Protein AF-A0A224YMW3-F1 (afdb_monomer_lite)

Sequence (134 aa):
MNDVTPFDANITRYYFSKGLIKSTTAEARYSIHFDFATTADPYNEMRMERSANNNHYETLLYKSDDSKCGVFFMNYHNDLSMRDGTWFELRLRNSSLEEGPHNNCSLIFDYVLTYGKVRYSYTPSCQCIFAQRT

pLDDT: mean 81.65, std 14.52, range [39.94, 96.56]

Structure (mmCIF, N/CA/C/O backbone):
data_AF-A0A224YMW3-F1
#
_entry.id   AF-A0A224YMW3-F1
#
loop_
_atom_site.group_PDB
_atom_site.id
_atom_site.type_symbol
_atom_site.label_atom_id
_atom_site.label_alt_id
_atom_site.label_comp_id
_atom_site.label_asym_id
_atom_site.label_entity_id
_atom_site.label_seq_id
_atom_site.pdbx_PDB_ins_code
_atom_site.Cartn_x
_atom_site.Cartn_y
_atom_site.Cartn_z
_atom_site.occupancy
_atom_site.B_iso_or_equiv
_atom_site.auth_seq_id
_atom_site.auth_comp_id
_atom_site.auth_asym_id
_atom_site.auth_atom_id
_atom_site.pdbx_PDB_model_num
ATOM 1 N N . MET A 1 1 ? 6.994 -17.450 -23.967 1.00 39.94 1 MET A N 1
ATOM 2 C CA . MET A 1 1 ? 6.161 -16.517 -23.185 1.00 39.94 1 MET A CA 1
ATOM 3 C C . MET A 1 1 ? 5.530 -17.388 -22.120 1.00 39.94 1 MET A C 1
ATOM 5 O O . MET A 1 1 ? 4.653 -18.168 -22.454 1.00 39.94 1 MET A O 1
ATOM 9 N N . ASN A 1 2 ? 6.145 -17.459 -20.939 1.00 39.94 2 ASN A N 1
ATOM 10 C CA . ASN A 1 2 ? 5.696 -18.394 -19.909 1.00 39.94 2 ASN A CA 1
ATOM 11 C C . ASN A 1 2 ? 4.408 -17.841 -19.307 1.00 39.94 2 ASN A C 1
ATOM 13 O O . ASN A 1 2 ? 4.400 -16.687 -18.884 1.00 39.94 2 ASN A O 1
ATOM 17 N N . ASP A 1 3 ? 3.354 -18.656 -19.326 1.00 40.25 3 ASP A N 1
ATOM 18 C CA . ASP A 1 3 ? 2.089 -18.412 -18.640 1.00 40.25 3 ASP A CA 1
ATOM 19 C C . ASP A 1 3 ? 2.369 -18.122 -17.167 1.00 40.25 3 ASP A C 1
ATOM 21 O O . ASP A 1 3 ? 2.634 -19.015 -16.362 1.00 40.25 3 ASP A O 1
ATOM 25 N N . VAL A 1 4 ? 2.348 -16.841 -16.823 1.00 52.88 4 VAL A N 1
ATOM 26 C CA . VAL A 1 4 ? 2.271 -16.397 -15.443 1.00 52.88 4 VAL A CA 1
ATOM 27 C C . VAL A 1 4 ? 0.796 -16.511 -15.088 1.00 52.88 4 VAL A C 1
ATOM 29 O O . VAL A 1 4 ? 0.008 -15.626 -15.417 1.00 52.88 4 VAL A O 1
ATOM 32 N N . THR A 1 5 ? 0.396 -17.650 -14.518 1.00 52.78 5 THR A N 1
ATOM 33 C CA . THR A 1 5 ? -0.976 -17.852 -14.042 1.00 52.78 5 THR A CA 1
ATOM 34 C C . THR A 1 5 ? -1.328 -16.680 -13.122 1.00 52.78 5 THR A C 1
ATOM 36 O O . THR A 1 5 ? -0.604 -16.475 -12.139 1.00 52.78 5 THR A O 1
ATOM 39 N N . PRO A 1 6 ? -2.384 -15.899 -13.420 1.00 59.84 6 PRO A N 1
ATOM 40 C CA . PRO A 1 6 ? -2.814 -14.819 -12.545 1.00 59.84 6 PRO A CA 1
ATOM 41 C C . PRO A 1 6 ? -3.018 -15.381 -11.140 1.00 59.84 6 PRO A C 1
ATOM 43 O O . PRO A 1 6 ? -3.693 -16.397 -10.959 1.00 59.84 6 PRO A O 1
ATOM 46 N N . PHE A 1 7 ? -2.359 -14.779 -10.152 1.00 73.75 7 PHE A N 1
ATOM 47 C CA . PHE A 1 7 ? -2.665 -15.081 -8.764 1.00 73.75 7 PHE A CA 1
ATOM 48 C C . PHE A 1 7 ? -3.844 -14.200 -8.381 1.00 73.75 7 PHE A C 1
ATOM 50 O O . PHE A 1 7 ? -3.724 -12.977 -8.430 1.00 73.75 7 PHE A O 1
ATOM 57 N N . ASP A 1 8 ? -4.960 -14.823 -8.017 1.00 84.12 8 ASP A N 1
ATOM 58 C CA . ASP A 1 8 ? -6.182 -14.135 -7.625 1.00 84.12 8 ASP A CA 1
ATOM 59 C C . ASP A 1 8 ? -6.511 -14.465 -6.166 1.00 84.12 8 ASP A C 1
ATOM 61 O O . ASP A 1 8 ? -6.415 -15.615 -5.727 1.00 84.12 8 ASP A O 1
ATOM 65 N N . ALA A 1 9 ? -6.899 -13.454 -5.389 1.00 86.25 9 ALA A N 1
ATOM 66 C CA . ALA A 1 9 ? -7.351 -13.647 -4.015 1.00 86.25 9 ALA A CA 1
ATOM 67 C C . ALA A 1 9 ? -8.569 -12.782 -3.701 1.00 86.25 9 ALA A C 1
ATOM 69 O O . ALA A 1 9 ? -8.666 -11.633 -4.119 1.00 86.25 9 ALA A O 1
ATOM 70 N N . ASN A 1 10 ? -9.490 -13.304 -2.891 1.00 89.25 10 ASN A N 1
ATOM 71 C CA . ASN A 1 10 ? -10.607 -12.507 -2.395 1.00 89.25 10 ASN A CA 1
ATOM 72 C C . ASN A 1 10 ? -10.146 -11.591 -1.260 1.00 89.25 10 ASN A C 1
ATOM 74 O O . ASN A 1 10 ? -9.701 -12.056 -0.210 1.00 89.25 10 ASN A O 1
ATOM 78 N N . ILE A 1 11 ? -10.318 -10.283 -1.442 1.00 88.31 11 ILE A N 1
ATOM 79 C CA . ILE A 1 11 ? -9.992 -9.274 -0.435 1.00 88.31 11 ILE A CA 1
ATOM 80 C C . ILE A 1 11 ? -11.271 -8.662 0.103 1.00 88.31 11 ILE A C 1
ATOM 82 O O . ILE A 1 11 ? -12.109 -8.169 -0.648 1.00 88.31 11 ILE A O 1
ATOM 86 N N . THR A 1 12 ? -11.381 -8.629 1.430 1.00 87.88 12 THR A N 1
ATOM 87 C CA . THR A 1 12 ? -12.449 -7.917 2.133 1.00 87.88 12 THR A CA 1
ATOM 88 C C . THR A 1 12 ? -11.902 -6.630 2.731 1.00 87.88 12 THR A C 1
ATOM 90 O O . THR A 1 12 ? -11.024 -6.661 3.590 1.00 87.88 12 THR A O 1
ATOM 93 N N . ARG A 1 13 ? -12.438 -5.484 2.300 1.00 85.50 13 ARG A N 1
ATOM 94 C CA . ARG A 1 13 ? -12.146 -4.178 2.905 1.00 85.50 13 ARG A CA 1
ATOM 95 C C . ARG A 1 13 ? -13.266 -3.760 3.827 1.00 85.50 13 ARG A C 1
ATOM 97 O O . ARG A 1 13 ? -14.412 -3.692 3.390 1.00 85.50 13 ARG A O 1
ATOM 104 N N . TYR A 1 14 ? -12.915 -3.408 5.055 1.00 84.06 14 TYR A N 1
ATOM 105 C CA . TYR A 1 14 ? -13.825 -2.795 6.012 1.00 84.06 14 TYR A CA 1
ATOM 106 C C . TYR A 1 14 ? -13.659 -1.277 5.995 1.00 84.06 14 TYR A C 1
ATOM 108 O O . TYR A 1 14 ? -12.546 -0.773 5.869 1.00 84.06 14 TYR A O 1
ATOM 116 N N . TYR A 1 15 ? -14.761 -0.546 6.117 1.00 79.94 15 TYR A N 1
ATOM 117 C CA . TYR A 1 15 ? -14.757 0.912 6.168 1.00 79.94 15 TYR A CA 1
ATOM 118 C C . TYR A 1 15 ? -15.927 1.431 7.003 1.00 79.94 15 TYR A C 1
ATOM 120 O O . TYR A 1 15 ? -16.965 0.778 7.129 1.00 79.94 15 TYR A O 1
ATOM 128 N N . PHE A 1 16 ? -15.767 2.625 7.568 1.00 78.38 16 PHE A N 1
ATOM 129 C CA . PHE A 1 16 ? -16.800 3.279 8.363 1.00 78.38 16 PHE A CA 1
ATOM 130 C C . PHE A 1 16 ? -17.566 4.294 7.511 1.00 78.38 16 PHE A C 1
ATOM 132 O O . PHE A 1 16 ? -16.973 5.156 6.866 1.00 78.38 16 PHE A O 1
ATOM 139 N N . SER A 1 17 ? -18.895 4.197 7.479 1.00 81.81 17 SER A N 1
ATOM 140 C CA . SER A 1 17 ? -19.747 5.105 6.708 1.00 81.81 17 SER A CA 1
ATOM 141 C C . SER A 1 17 ? -21.100 5.274 7.386 1.00 81.81 17 SER A C 1
ATOM 143 O O . SER A 1 17 ? -21.789 4.290 7.652 1.00 81.81 17 SER A O 1
ATOM 145 N N . LYS A 1 18 ? -21.501 6.531 7.629 1.00 85.06 18 LYS A N 1
ATOM 146 C CA . LYS A 1 18 ? -22.782 6.891 8.268 1.00 85.06 18 LYS A CA 1
ATOM 147 C C . LYS A 1 18 ? -23.013 6.167 9.607 1.00 85.06 18 LYS A C 1
ATOM 149 O O . LYS A 1 18 ? -24.087 5.626 9.838 1.00 85.06 18 LYS A O 1
ATOM 154 N N . GLY A 1 19 ? -21.992 6.118 10.464 1.00 80.81 19 GLY A N 1
ATOM 155 C CA . GLY A 1 19 ? -22.096 5.485 11.784 1.00 80.81 19 GLY A CA 1
ATOM 156 C C . GLY A 1 19 ? -22.024 3.953 11.777 1.00 80.81 19 GLY A C 1
ATOM 157 O O . GLY A 1 19 ? -22.112 3.345 12.837 1.00 80.81 19 GLY A O 1
ATOM 158 N N . LEU A 1 20 ? -21.872 3.320 10.609 1.00 82.44 20 LEU A N 1
ATOM 159 C CA . LEU A 1 20 ? -21.886 1.867 10.464 1.00 82.44 20 LEU A CA 1
ATOM 160 C C . LEU A 1 20 ? -20.590 1.357 9.841 1.00 82.44 20 LEU A C 1
ATOM 162 O O . LEU A 1 20 ? -20.049 1.949 8.903 1.00 82.44 20 LEU A O 1
ATOM 166 N N . ILE A 1 21 ? -20.143 0.200 10.325 1.00 83.00 21 ILE A N 1
ATOM 167 C CA . ILE A 1 21 ? -19.098 -0.587 9.675 1.00 83.00 21 ILE A CA 1
ATOM 168 C C . ILE A 1 21 ? -19.721 -1.286 8.478 1.00 83.00 21 ILE A C 1
ATOM 170 O O . ILE A 1 21 ? -20.675 -2.056 8.613 1.00 83.00 21 ILE A O 1
ATOM 174 N N . LYS A 1 22 ? -19.148 -1.040 7.312 1.00 85.62 22 LYS A N 1
ATOM 175 C CA . LYS A 1 22 ? -19.475 -1.729 6.073 1.00 85.62 22 LYS A CA 1
ATOM 176 C C . LYS A 1 22 ? -18.262 -2.510 5.607 1.00 85.62 22 LYS A C 1
ATOM 178 O O . LYS A 1 22 ? -17.128 -2.195 5.969 1.00 85.62 22 LYS A O 1
ATOM 183 N N . SER A 1 23 ? -18.505 -3.522 4.791 1.00 86.62 23 SER A N 1
ATOM 184 C CA . SER A 1 23 ? -17.447 -4.247 4.108 1.00 86.62 23 SER A CA 1
ATOM 185 C C . SER A 1 23 ? -17.746 -4.370 2.623 1.00 86.62 23 SER A C 1
ATOM 187 O O . SER A 1 23 ? -18.877 -4.206 2.161 1.00 86.62 23 SER A O 1
ATOM 189 N N . THR A 1 24 ? -16.700 -4.601 1.848 1.00 86.25 24 THR A N 1
ATOM 190 C CA . THR A 1 24 ? -16.806 -4.952 0.436 1.00 86.25 24 THR A CA 1
ATOM 191 C C . THR A 1 24 ? -15.777 -6.022 0.151 1.00 86.25 24 THR A C 1
ATOM 193 O O . THR A 1 24 ? -14.597 -5.823 0.446 1.00 86.25 24 THR A O 1
ATOM 196 N N . THR A 1 25 ? -16.237 -7.133 -0.411 1.00 88.62 25 THR A N 1
ATOM 197 C CA . THR A 1 25 ? -15.385 -8.224 -0.876 1.00 88.62 25 THR A CA 1
ATOM 198 C C . THR A 1 25 ? -15.303 -8.162 -2.392 1.00 88.62 25 THR A C 1
ATOM 200 O O . THR A 1 25 ? -16.321 -7.972 -3.055 1.00 88.62 25 THR A O 1
ATOM 203 N N . ALA A 1 26 ? -14.093 -8.267 -2.921 1.00 88.31 26 ALA A N 1
ATOM 204 C CA . ALA A 1 26 ? -13.822 -8.293 -4.350 1.00 88.31 26 ALA A CA 1
ATOM 205 C C . ALA A 1 26 ? -12.659 -9.246 -4.627 1.00 88.31 26 ALA A C 1
ATOM 207 O O . ALA A 1 26 ? -11.791 -9.428 -3.768 1.00 88.31 26 ALA A O 1
ATOM 208 N N . GLU A 1 27 ? -12.642 -9.818 -5.826 1.00 89.31 27 GLU A N 1
ATOM 209 C CA . GLU A 1 27 ? -11.468 -10.517 -6.339 1.00 89.31 27 GLU A CA 1
ATOM 210 C C . GLU A 1 27 ? -10.361 -9.490 -6.593 1.00 89.31 27 GLU A C 1
ATOM 212 O O . GLU A 1 27 ? -10.599 -8.409 -7.142 1.00 89.31 27 GLU A O 1
ATOM 217 N N . ALA A 1 28 ? -9.159 -9.804 -6.138 1.00 89.25 28 ALA A N 1
ATOM 218 C CA . ALA A 1 28 ? -7.968 -9.016 -6.360 1.00 89.25 28 ALA A CA 1
ATOM 219 C C . ALA A 1 28 ? -7.031 -9.792 -7.274 1.00 89.25 28 ALA A C 1
ATOM 221 O O . ALA A 1 28 ? -6.607 -10.892 -6.921 1.00 89.25 28 ALA A O 1
ATOM 222 N N . ARG A 1 29 ? -6.710 -9.189 -8.417 1.00 91.00 29 ARG A N 1
ATOM 223 C CA . ARG A 1 29 ? -5.760 -9.729 -9.384 1.00 91.00 29 ARG A CA 1
ATOM 224 C C . ARG A 1 29 ? -4.384 -9.167 -9.111 1.00 91.00 29 ARG A C 1
ATOM 226 O O . ARG A 1 29 ? -4.241 -7.946 -9.003 1.00 91.00 29 ARG A O 1
ATOM 233 N N . TYR A 1 30 ? -3.396 -10.042 -9.013 1.00 90.88 30 TYR A N 1
ATOM 234 C CA . TYR A 1 30 ? -2.014 -9.663 -8.754 1.00 90.88 30 TYR A CA 1
ATOM 235 C C . TYR A 1 30 ? -1.189 -9.692 -10.040 1.00 90.88 30 TYR A C 1
ATOM 237 O O . TYR A 1 30 ? -1.369 -10.552 -10.900 1.00 90.88 30 TYR A O 1
ATOM 245 N N . SER A 1 31 ? -0.293 -8.719 -10.179 1.00 91.25 31 SER A N 1
ATOM 246 C CA . SER A 1 31 ? 0.537 -8.521 -11.366 1.00 91.25 31 SER A CA 1
ATOM 247 C C . SER A 1 31 ? 1.834 -7.776 -11.023 1.00 91.25 31 SER A C 1
ATOM 249 O O . SER A 1 31 ? 2.189 -7.631 -9.848 1.00 91.25 31 SER A O 1
ATOM 251 N N . ILE A 1 32 ? 2.577 -7.373 -12.053 1.00 90.56 32 ILE A N 1
ATOM 252 C CA . ILE A 1 32 ? 3.871 -6.700 -11.942 1.00 90.56 32 ILE A CA 1
ATOM 253 C C . ILE A 1 32 ? 3.760 -5.337 -12.622 1.00 90.56 32 ILE A C 1
ATOM 255 O O . ILE A 1 32 ? 3.481 -5.270 -13.820 1.00 90.56 32 ILE A O 1
ATOM 259 N N . HIS A 1 33 ? 4.037 -4.267 -11.879 1.00 89.44 33 HIS A N 1
ATOM 260 C CA . HIS A 1 33 ? 4.206 -2.937 -12.453 1.00 89.44 33 HIS A CA 1
ATOM 261 C C . HIS A 1 33 ? 5.627 -2.808 -13.014 1.00 89.44 33 HIS A C 1
ATOM 263 O O . HIS A 1 33 ? 6.591 -2.669 -12.256 1.00 89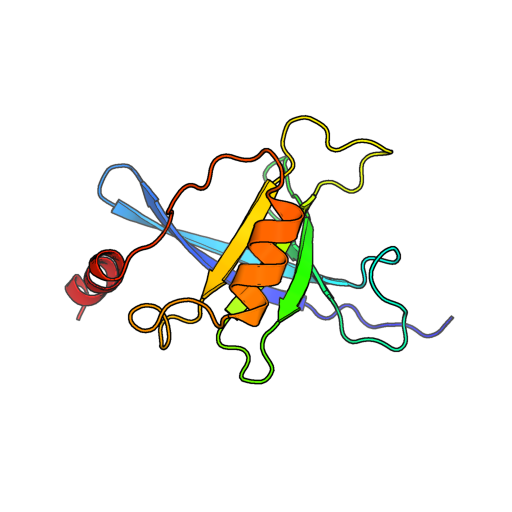.44 33 HIS A O 1
ATOM 269 N N . PHE A 1 34 ? 5.758 -2.812 -14.342 1.00 87.00 34 PHE A N 1
ATOM 270 C CA . PHE A 1 34 ? 7.055 -2.924 -15.024 1.00 87.00 34 PHE A CA 1
ATOM 271 C C . PHE A 1 34 ? 8.030 -1.754 -14.802 1.00 87.00 34 PHE A C 1
ATOM 273 O O . PHE A 1 34 ? 9.235 -1.960 -14.908 1.00 87.00 34 PHE A O 1
ATOM 280 N N . ASP A 1 35 ? 7.557 -0.561 -14.423 1.00 87.25 35 ASP A N 1
ATOM 281 C CA . ASP A 1 35 ? 8.463 0.543 -14.040 1.00 87.25 35 ASP A CA 1
ATOM 282 C C . ASP A 1 35 ? 9.178 0.317 -12.693 1.00 87.25 35 ASP A C 1
ATOM 284 O O . ASP A 1 35 ? 10.178 0.975 -12.409 1.00 87.25 35 ASP A O 1
ATOM 288 N N . PHE A 1 36 ? 8.674 -0.594 -11.850 1.00 86.44 36 PHE A N 1
ATOM 289 C CA . PHE A 1 36 ? 9.173 -0.806 -10.484 1.00 86.44 36 PHE A CA 1
ATOM 290 C C . PHE A 1 36 ? 9.645 -2.239 -10.210 1.00 86.44 36 PHE A C 1
ATOM 292 O O . PHE A 1 36 ? 10.224 -2.489 -9.155 1.00 86.44 36 PHE A O 1
ATOM 299 N N . ALA A 1 37 ? 9.375 -3.183 -11.112 1.00 88.44 37 ALA A N 1
ATOM 300 C CA . ALA A 1 37 ? 9.704 -4.593 -10.947 1.00 88.44 37 ALA A CA 1
ATOM 301 C C . ALA A 1 37 ? 9.791 -5.312 -12.302 1.00 88.44 37 ALA A C 1
ATOM 303 O O . ALA A 1 37 ? 9.267 -4.855 -13.317 1.00 88.44 37 ALA A O 1
ATOM 304 N N . THR A 1 38 ? 10.441 -6.470 -12.315 1.00 89.44 38 THR A N 1
ATOM 305 C CA . THR A 1 38 ? 10.589 -7.350 -13.479 1.00 89.44 38 THR A CA 1
ATOM 306 C C . THR A 1 38 ? 9.879 -8.682 -13.247 1.00 89.44 38 THR A C 1
ATOM 308 O O . THR A 1 38 ? 9.479 -8.997 -12.133 1.00 89.44 38 THR A O 1
ATOM 311 N N . THR A 1 39 ? 9.779 -9.533 -14.273 1.00 87.75 39 THR A N 1
ATOM 312 C CA . THR A 1 39 ? 9.202 -10.886 -14.132 1.00 87.75 39 THR A CA 1
ATOM 313 C C . THR A 1 39 ? 9.995 -11.822 -13.212 1.00 87.75 39 THR A C 1
ATOM 315 O O . THR A 1 39 ? 9.531 -12.927 -12.944 1.00 87.75 39 THR A O 1
ATOM 318 N N . ALA A 1 40 ? 11.201 -11.433 -12.786 1.00 90.62 40 ALA A N 1
ATOM 319 C CA . ALA A 1 40 ? 11.978 -12.169 -11.790 1.00 90.62 40 ALA A CA 1
ATOM 320 C C . ALA A 1 40 ? 11.583 -11.806 -10.346 1.00 90.62 40 ALA A C 1
ATOM 322 O O . ALA A 1 40 ? 11.908 -12.550 -9.421 1.00 90.62 40 ALA A O 1
ATOM 323 N N . ASP A 1 41 ? 10.887 -10.684 -10.156 1.00 89.25 41 ASP A N 1
ATOM 324 C CA . ASP A 1 41 ? 10.457 -10.189 -8.855 1.00 89.25 41 ASP A CA 1
ATOM 325 C C . ASP A 1 41 ? 9.074 -10.750 -8.470 1.00 89.25 41 ASP A C 1
ATOM 327 O O . ASP A 1 41 ? 8.285 -11.141 -9.336 1.00 89.25 41 ASP A O 1
ATOM 331 N N . PRO A 1 42 ? 8.733 -10.788 -7.168 1.00 90.62 42 PRO A N 1
ATOM 332 C CA . PRO A 1 42 ? 7.370 -11.070 -6.734 1.00 90.62 42 PRO A CA 1
ATOM 333 C C . PRO A 1 42 ? 6.371 -10.046 -7.288 1.00 90.62 42 PRO A C 1
ATOM 335 O O . PRO A 1 42 ? 6.718 -8.885 -7.505 1.00 90.62 42 PRO A O 1
ATOM 338 N N . TYR A 1 43 ? 5.102 -10.448 -7.413 1.00 91.81 43 TYR A N 1
ATOM 339 C CA . TYR A 1 43 ? 4.019 -9.519 -7.739 1.00 91.81 43 TYR A CA 1
ATOM 340 C C . TYR A 1 43 ? 4.023 -8.321 -6.786 1.00 91.81 43 TYR A C 1
ATOM 342 O O . TYR A 1 43 ? 3.917 -8.482 -5.566 1.00 91.81 43 TYR A O 1
ATOM 350 N N . ASN A 1 44 ? 4.124 -7.123 -7.352 1.00 93.25 44 ASN A N 1
ATOM 351 C CA . ASN A 1 44 ? 4.126 -5.869 -6.612 1.00 93.25 44 ASN A CA 1
ATOM 352 C C . ASN A 1 44 ? 2.884 -5.029 -6.899 1.00 93.25 44 ASN A C 1
ATOM 354 O O . ASN A 1 44 ? 2.767 -3.943 -6.351 1.00 93.25 44 ASN A O 1
ATOM 358 N N . GLU A 1 45 ? 1.956 -5.499 -7.723 1.00 92.81 45 GLU A N 1
ATOM 359 C CA . GLU A 1 45 ? 0.768 -4.742 -8.077 1.00 92.81 45 GLU A CA 1
ATOM 360 C C . GLU A 1 45 ? -0.495 -5.563 -7.910 1.00 92.81 45 GLU A C 1
ATOM 362 O O . GLU A 1 45 ? -0.528 -6.764 -8.172 1.00 92.81 45 GLU A O 1
ATOM 367 N N . MET A 1 46 ? -1.552 -4.890 -7.476 1.00 92.31 46 MET A N 1
ATOM 368 C CA . MET A 1 46 ? -2.856 -5.484 -7.277 1.00 92.31 46 MET A CA 1
ATOM 369 C C . MET A 1 46 ? -3.951 -4.581 -7.830 1.00 92.31 46 MET A C 1
ATOM 371 O O . MET A 1 46 ? -3.941 -3.371 -7.611 1.00 92.31 46 MET A O 1
ATOM 375 N N . ARG A 1 47 ? -4.966 -5.181 -8.449 1.00 90.00 47 ARG A N 1
ATOM 376 C CA . ARG A 1 47 ? -6.209 -4.501 -8.819 1.00 90.00 47 ARG A CA 1
ATOM 377 C C . ARG A 1 47 ? -7.397 -5.241 -8.229 1.00 90.00 47 ARG A C 1
ATOM 379 O O . ARG A 1 47 ? -7.549 -6.437 -8.447 1.00 90.00 47 ARG A O 1
ATOM 386 N N . MET A 1 48 ? -8.262 -4.532 -7.506 1.00 86.44 48 MET A N 1
ATOM 387 C CA . MET A 1 48 ? -9.553 -5.093 -7.106 1.00 86.44 48 MET A CA 1
ATOM 388 C C . MET A 1 48 ? -10.557 -4.953 -8.248 1.00 86.44 48 MET A C 1
ATOM 390 O O . MET A 1 48 ? -10.842 -3.840 -8.693 1.00 86.44 48 MET A O 1
ATOM 394 N N . GLU A 1 49 ? -11.156 -6.062 -8.654 1.00 78.06 49 GLU A N 1
ATOM 395 C CA . GLU A 1 49 ? -12.250 -6.078 -9.616 1.00 78.06 49 GLU A CA 1
ATOM 396 C C . GLU A 1 49 ? -13.543 -5.659 -8.906 1.00 78.06 49 GLU A C 1
ATOM 398 O O . GLU A 1 49 ? -14.211 -6.449 -8.237 1.00 78.06 49 GLU A O 1
ATOM 403 N N . ARG A 1 50 ? -13.888 -4.368 -8.992 1.00 69.62 50 ARG A N 1
ATOM 404 C CA . ARG A 1 50 ? -15.181 -3.848 -8.521 1.00 69.62 50 ARG A CA 1
ATOM 405 C C . ARG A 1 50 ? -16.063 -3.470 -9.703 1.00 69.62 50 ARG A C 1
ATOM 407 O O . ARG A 1 50 ? -15.576 -3.046 -10.745 1.00 69.62 50 ARG A O 1
ATOM 414 N N . SER A 1 51 ? -17.378 -3.530 -9.501 1.00 50.81 51 SER A N 1
ATOM 415 C CA . SER A 1 51 ? -18.389 -3.123 -10.489 1.00 50.81 51 SER A CA 1
ATOM 416 C C . SER A 1 51 ? -18.450 -1.609 -10.758 1.00 50.81 51 SER A C 1
ATOM 418 O O . SER A 1 51 ? -19.276 -1.167 -11.552 1.00 50.81 51 SER A O 1
ATOM 420 N N . ALA A 1 52 ? -17.617 -0.799 -10.095 1.00 55.81 52 ALA A N 1
ATOM 421 C CA . ALA A 1 52 ? -17.583 0.652 -10.254 1.00 55.81 52 ALA A CA 1
ATOM 422 C C . ALA A 1 52 ? -16.423 1.080 -11.170 1.00 55.81 52 ALA A C 1
ATOM 424 O O . ALA A 1 52 ? -15.327 0.541 -11.079 1.00 55.81 52 ALA A O 1
ATOM 425 N N . ASN A 1 53 ? -16.647 2.103 -11.999 1.00 52.81 53 ASN A N 1
ATOM 426 C CA . ASN A 1 53 ? -15.759 2.546 -13.089 1.00 52.81 53 ASN A CA 1
ATOM 427 C C . ASN A 1 53 ? -14.375 3.103 -12.678 1.00 52.81 53 ASN A C 1
ATOM 429 O O . ASN A 1 53 ? -13.684 3.655 -13.526 1.00 52.81 53 ASN A O 1
ATOM 433 N N . ASN A 1 54 ? -13.955 2.996 -11.413 1.00 61.38 54 ASN A N 1
ATOM 434 C CA . ASN A 1 54 ? -12.724 3.622 -10.916 1.00 61.38 54 ASN A CA 1
ATOM 435 C C . ASN A 1 54 ? -11.809 2.623 -10.185 1.00 61.38 54 ASN A C 1
ATOM 437 O O . ASN A 1 54 ? -11.427 2.817 -9.027 1.00 61.38 54 ASN A O 1
ATOM 441 N N . ASN A 1 55 ? -11.495 1.518 -10.866 1.00 75.94 55 ASN A N 1
ATOM 442 C CA . ASN A 1 55 ? -10.610 0.465 -10.361 1.00 75.94 55 ASN A CA 1
ATOM 443 C C . ASN A 1 55 ? -9.147 0.871 -10.569 1.00 75.94 55 ASN A C 1
ATOM 445 O O . ASN A 1 55 ? -8.539 0.481 -11.569 1.00 75.94 55 ASN A O 1
ATOM 449 N N . HIS A 1 56 ? -8.628 1.667 -9.632 1.00 85.00 56 HIS A N 1
ATOM 450 C CA . HIS A 1 56 ? -7.198 1.941 -9.512 1.00 85.00 56 HIS A CA 1
ATOM 451 C C . HIS A 1 56 ? -6.414 0.659 -9.217 1.00 85.00 56 HIS A C 1
ATOM 453 O O . HIS A 1 56 ? -6.949 -0.329 -8.702 1.00 85.00 56 HIS A O 1
ATOM 459 N N . TYR A 1 57 ? -5.135 0.723 -9.538 1.00 90.19 57 TYR A N 1
ATOM 460 C CA . TYR A 1 57 ? -4.121 -0.250 -9.194 1.00 90.19 57 TYR A CA 1
ATOM 461 C C . TYR A 1 57 ? -3.427 0.195 -7.913 1.00 90.19 57 TYR A C 1
ATOM 463 O O . TYR A 1 57 ? -3.317 1.390 -7.624 1.00 90.19 57 TYR A O 1
ATOM 471 N N . GLU A 1 58 ? -2.988 -0.781 -7.132 1.00 93.06 58 GLU A N 1
ATOM 472 C CA . GLU A 1 58 ? -2.226 -0.578 -5.911 1.00 93.06 58 GLU A CA 1
ATOM 473 C C . GLU A 1 58 ? -0.857 -1.225 -6.078 1.00 93.06 58 GLU A C 1
ATOM 475 O O . GLU A 1 58 ? -0.728 -2.449 -5.998 1.00 93.06 58 GLU A O 1
ATOM 480 N N . THR A 1 59 ? 0.166 -0.405 -6.299 1.00 93.44 59 THR A N 1
ATOM 481 C CA . THR A 1 59 ? 1.546 -0.864 -6.467 1.00 93.44 59 THR A CA 1
ATOM 482 C C . THR A 1 59 ? 2.301 -0.738 -5.151 1.00 93.44 59 THR A C 1
ATOM 484 O O . THR A 1 59 ? 2.393 0.343 -4.580 1.00 93.44 59 THR A O 1
ATOM 487 N N . LEU A 1 60 ? 2.867 -1.826 -4.652 1.00 95.00 60 LEU A N 1
ATOM 488 C CA . LEU A 1 60 ? 3.761 -1.864 -3.505 1.00 95.00 60 LEU A CA 1
ATOM 489 C C . LEU A 1 60 ? 5.153 -1.364 -3.920 1.00 95.00 60 LEU A C 1
ATOM 491 O O . LEU A 1 60 ? 5.877 -2.056 -4.630 1.00 95.00 60 LEU A O 1
ATOM 495 N N . LEU A 1 61 ? 5.532 -0.175 -3.451 1.00 93.50 61 LEU A N 1
ATOM 496 C CA . LEU A 1 61 ? 6.849 0.421 -3.709 1.00 93.50 61 LEU A CA 1
ATOM 497 C C . LEU A 1 61 ? 7.906 -0.068 -2.717 1.00 93.50 61 LEU A C 1
ATOM 499 O O . LEU A 1 61 ? 9.077 -0.201 -3.053 1.00 93.50 61 LEU A O 1
ATOM 503 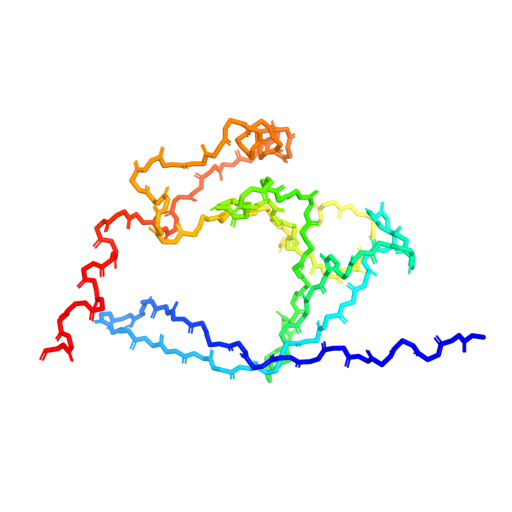N N . TYR A 1 62 ? 7.494 -0.297 -1.470 1.00 95.06 62 TYR A N 1
ATOM 504 C CA . TYR A 1 62 ? 8.378 -0.752 -0.404 1.00 95.06 62 TYR A CA 1
ATOM 505 C C . TYR A 1 62 ? 7.601 -1.562 0.625 1.00 95.06 62 TYR A C 1
ATOM 507 O O . TYR A 1 62 ? 6.464 -1.227 0.957 1.00 95.06 62 TYR A O 1
ATOM 515 N N . LYS A 1 63 ? 8.240 -2.588 1.184 1.00 96.00 63 LYS A N 1
ATOM 516 C CA . LYS A 1 63 ? 7.737 -3.389 2.301 1.00 96.00 63 LYS A CA 1
ATOM 517 C C . LYS A 1 63 ? 8.872 -3.586 3.296 1.00 96.00 63 LYS A C 1
ATOM 519 O O . LYS A 1 63 ? 9.982 -3.894 2.874 1.00 96.00 63 LYS A O 1
ATOM 524 N N . SER A 1 64 ? 8.609 -3.439 4.594 1.00 95.75 64 SER A N 1
ATOM 525 C CA . SER A 1 64 ? 9.604 -3.814 5.606 1.00 95.75 64 SER A CA 1
ATOM 526 C C . SER A 1 64 ? 9.902 -5.317 5.565 1.00 95.75 64 SER A C 1
ATOM 528 O O . SER A 1 64 ? 9.054 -6.116 5.156 1.00 95.75 64 SER A O 1
ATOM 530 N N . ASP A 1 65 ? 11.090 -5.713 6.026 1.00 94.31 65 ASP A N 1
ATOM 531 C CA . ASP A 1 65 ? 11.530 -7.116 6.024 1.00 94.31 65 ASP A CA 1
ATOM 532 C C . ASP A 1 65 ? 10.581 -8.022 6.827 1.00 94.31 65 ASP A C 1
ATOM 534 O O . ASP A 1 65 ? 10.192 -9.102 6.381 1.00 94.31 65 ASP A O 1
ATOM 538 N N . ASP A 1 66 ? 10.098 -7.537 7.971 1.00 94.44 66 ASP A N 1
ATOM 539 C CA . ASP A 1 66 ? 9.095 -8.213 8.805 1.00 94.44 66 ASP A CA 1
ATOM 540 C C . ASP A 1 66 ? 7.649 -8.053 8.305 1.00 94.44 66 ASP A C 1
ATOM 542 O O . ASP A 1 66 ? 6.698 -8.551 8.912 1.00 94.44 66 ASP A O 1
ATOM 546 N N . SER A 1 67 ? 7.464 -7.371 7.173 1.00 93.75 67 SER A N 1
ATOM 547 C CA . SER A 1 67 ? 6.174 -7.112 6.539 1.00 93.75 67 SER A CA 1
ATOM 548 C C . SER A 1 67 ? 5.160 -6.385 7.434 1.00 93.75 67 SER A C 1
ATOM 550 O O . SER A 1 67 ? 3.956 -6.480 7.174 1.00 93.75 67 SER A O 1
ATOM 552 N N . LYS A 1 68 ? 5.609 -5.670 8.476 1.00 95.75 68 LYS A N 1
ATOM 553 C CA . LYS A 1 68 ? 4.767 -4.851 9.362 1.00 95.75 68 LYS A CA 1
ATOM 554 C C . LYS A 1 68 ? 4.301 -3.543 8.723 1.00 95.75 68 LYS A C 1
ATOM 556 O O . LYS A 1 68 ? 3.259 -3.029 9.126 1.00 95.75 68 LYS A O 1
ATOM 561 N N . CYS A 1 69 ? 5.005 -3.022 7.720 1.00 96.25 69 CYS A N 1
ATOM 562 C CA . CYS A 1 69 ? 4.581 -1.839 6.973 1.00 96.25 69 CYS A CA 1
ATOM 563 C C . CYS A 1 69 ? 4.875 -1.947 5.476 1.00 96.25 69 CYS A C 1
ATOM 565 O O . CYS A 1 69 ? 5.737 -2.716 5.046 1.00 96.25 69 CYS A O 1
ATOM 567 N N . GLY A 1 70 ? 4.158 -1.150 4.686 1.00 96.56 70 GLY A N 1
ATOM 568 C CA . GLY A 1 70 ? 4.439 -0.977 3.269 1.00 96.56 70 GLY A CA 1
ATOM 569 C C . GLY A 1 70 ? 3.984 0.378 2.741 1.00 96.56 70 GLY A C 1
ATOM 570 O O . GLY A 1 70 ? 3.029 0.965 3.256 1.00 96.56 70 GLY A O 1
ATOM 571 N N . VAL A 1 71 ? 4.683 0.858 1.716 1.00 95.81 71 VAL A N 1
ATOM 572 C CA . VAL A 1 71 ? 4.364 2.081 0.976 1.00 95.81 71 VAL A CA 1
ATOM 573 C C . VAL A 1 71 ? 3.772 1.685 -0.364 1.00 95.81 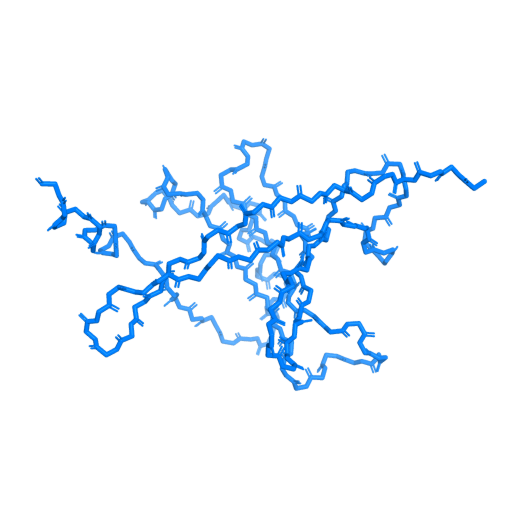71 VAL A C 1
ATOM 575 O O . VAL A 1 71 ? 4.374 0.912 -1.109 1.00 95.81 71 VAL A O 1
ATOM 578 N N . PHE A 1 72 ? 2.591 2.211 -0.657 1.00 94.62 72 PHE A N 1
ATOM 579 C CA . PHE A 1 72 ? 1.818 1.867 -1.836 1.00 94.62 72 PHE A CA 1
ATOM 580 C C . PHE A 1 72 ? 1.550 3.101 -2.696 1.00 94.62 72 PHE A C 1
ATOM 582 O O . PHE A 1 72 ? 1.266 4.178 -2.170 1.00 94.62 72 PHE A O 1
ATOM 589 N N . PHE A 1 73 ? 1.573 2.923 -4.011 1.00 91.81 73 PHE A N 1
ATOM 590 C CA . PHE A 1 73 ? 1.160 3.899 -5.007 1.00 91.81 73 PHE A CA 1
ATOM 591 C C . PHE A 1 73 ? -0.202 3.517 -5.584 1.00 91.81 73 PHE A C 1
ATOM 593 O O . PHE A 1 73 ? -0.367 2.433 -6.142 1.00 91.81 73 PHE A O 1
ATOM 600 N N . MET A 1 74 ? -1.173 4.415 -5.445 1.00 90.62 74 MET A N 1
ATOM 601 C CA . MET A 1 74 ? -2.513 4.273 -6.005 1.00 90.62 74 MET A CA 1
ATOM 602 C C . MET A 1 74 ? -2.554 4.970 -7.358 1.00 90.62 74 MET A C 1
ATOM 604 O O . MET A 1 74 ? -2.446 6.199 -7.434 1.00 90.62 74 MET A O 1
ATOM 608 N N . ASN A 1 75 ? -2.684 4.182 -8.423 1.00 87.06 75 ASN A N 1
ATOM 609 C CA . ASN A 1 75 ? -2.476 4.639 -9.793 1.00 87.06 75 ASN A CA 1
ATOM 610 C C . ASN A 1 75 ? -3.553 4.111 -10.763 1.00 87.06 75 ASN A C 1
ATOM 612 O O . ASN A 1 75 ? -4.355 3.249 -10.413 1.00 87.06 75 ASN A O 1
ATOM 616 N N . TYR A 1 76 ? -3.594 4.640 -11.987 1.00 84.94 76 TYR A N 1
ATOM 617 C CA . TYR A 1 76 ? -4.543 4.216 -13.030 1.00 84.94 76 TYR A CA 1
ATOM 618 C C . TYR A 1 76 ? -3.855 3.776 -14.334 1.00 84.94 76 TYR A C 1
ATOM 620 O O . TYR A 1 76 ? -4.533 3.672 -15.355 1.00 84.94 76 TYR A O 1
ATOM 628 N N . HIS A 1 77 ? -2.529 3.576 -14.321 1.00 79.50 77 HIS A N 1
ATOM 629 C CA . HIS A 1 77 ? -1.673 3.390 -15.507 1.00 79.50 77 HIS A CA 1
ATOM 630 C C . HIS A 1 77 ? -2.017 4.301 -16.702 1.00 79.50 77 HIS A C 1
ATOM 632 O O . HIS A 1 77 ? -1.907 3.892 -1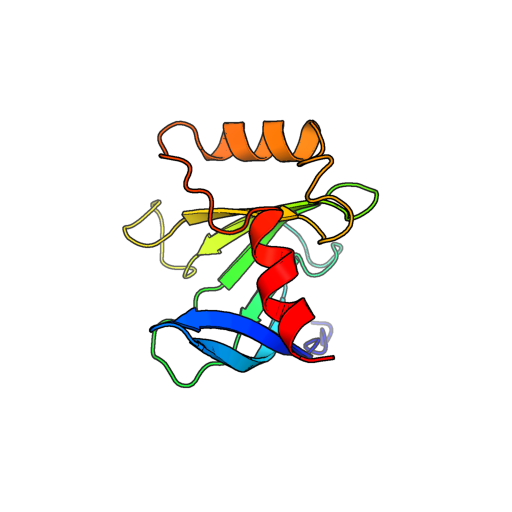7.858 1.00 79.50 77 HIS A O 1
ATOM 638 N N . ASN A 1 78 ? -2.480 5.530 -16.454 1.00 63.75 78 ASN A N 1
ATOM 639 C CA . ASN A 1 78 ? -2.693 6.503 -17.517 1.00 63.75 78 ASN A CA 1
ATOM 640 C C . ASN A 1 78 ? -1.405 7.300 -17.764 1.00 63.75 78 ASN A C 1
ATOM 642 O O . ASN A 1 78 ? -0.636 7.578 -16.847 1.00 63.75 78 ASN A O 1
ATOM 646 N N . ASP A 1 79 ? -1.169 7.631 -19.030 1.00 51.50 79 ASP A N 1
ATOM 647 C CA . ASP A 1 79 ? 0.112 8.136 -19.515 1.00 51.50 79 ASP A CA 1
ATOM 648 C C . ASP A 1 79 ? 0.523 9.475 -18.851 1.00 51.50 79 ASP A C 1
ATOM 650 O O . ASP A 1 79 ? -0.158 10.500 -18.971 1.00 51.50 79 ASP A O 1
ATOM 654 N N . LEU A 1 80 ? 1.666 9.419 -18.156 1.00 48.41 80 LEU A N 1
ATOM 655 C CA . LEU A 1 80 ? 2.682 10.460 -17.946 1.00 48.41 80 LEU A CA 1
ATOM 656 C C . LEU A 1 80 ? 2.239 11.824 -17.392 1.00 48.41 80 LEU A C 1
ATOM 658 O O . LEU A 1 80 ? 2.231 12.862 -18.053 1.00 48.41 80 LEU A O 1
ATOM 662 N N . SER A 1 81 ? 1.930 11.827 -16.104 1.00 52.38 81 SER A N 1
ATOM 663 C CA . SER A 1 81 ? 2.215 12.859 -15.087 1.00 52.38 81 SER A CA 1
ATOM 664 C C . SER A 1 81 ? 1.494 12.391 -13.825 1.00 52.38 81 SER A C 1
ATOM 666 O O . SER A 1 81 ? 0.535 11.631 -13.934 1.00 52.38 81 SER A O 1
ATOM 668 N N . MET A 1 82 ? 1.919 12.790 -12.624 1.00 54.78 82 MET A N 1
ATOM 669 C CA . MET A 1 82 ? 1.075 12.639 -11.430 1.00 54.78 82 MET A CA 1
ATOM 670 C C . MET A 1 82 ? -0.225 13.437 -11.644 1.00 54.78 82 MET A C 1
ATOM 672 O O . MET A 1 82 ? -0.329 14.591 -11.236 1.00 54.78 82 MET A O 1
ATOM 676 N N . ARG A 1 83 ? -1.183 12.868 -12.385 1.00 58.81 83 ARG A N 1
ATOM 677 C CA . ARG A 1 83 ? -2.467 13.482 -12.708 1.00 58.81 83 ARG A CA 1
ATOM 678 C C . ARG A 1 83 ? -3.381 13.396 -11.499 1.00 58.81 83 ARG A C 1
ATOM 680 O O . ARG A 1 83 ? -3.248 12.504 -10.651 1.00 58.81 83 ARG A O 1
ATOM 687 N N . ASP A 1 84 ? -4.320 14.335 -11.474 1.00 62.50 84 ASP A N 1
ATOM 688 C CA . ASP A 1 84 ? -5.422 14.411 -10.525 1.00 62.50 84 ASP A CA 1
ATOM 689 C C . ASP A 1 84 ? -5.994 13.019 -10.231 1.00 62.50 84 ASP A C 1
ATOM 691 O O . ASP A 1 84 ? -6.459 12.312 -11.126 1.00 62.50 84 ASP A O 1
ATOM 695 N N . GLY A 1 85 ? -5.947 12.625 -8.959 1.00 71.81 85 GLY A N 1
ATOM 696 C CA . GLY A 1 85 ? -6.549 11.382 -8.486 1.00 71.81 85 GLY A CA 1
ATOM 697 C C . GLY A 1 85 ? -5.588 10.227 -8.213 1.00 71.81 85 GLY A C 1
ATOM 698 O O .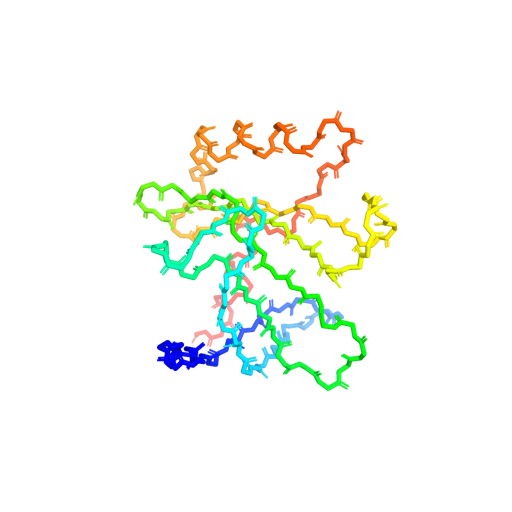 GLY A 1 85 ? -6.078 9.197 -7.769 1.00 71.81 85 GLY A O 1
ATOM 699 N N . THR A 1 86 ? -4.272 10.368 -8.410 1.00 84.00 86 THR A N 1
ATOM 700 C CA . THR A 1 86 ? -3.275 9.421 -7.859 1.00 84.00 86 THR A CA 1
ATOM 701 C C . THR A 1 86 ? -2.830 9.837 -6.453 1.00 84.00 86 THR A C 1
ATOM 703 O O . THR A 1 86 ? -2.894 11.017 -6.099 1.00 84.00 86 THR A O 1
ATOM 706 N N . TRP A 1 87 ? -2.424 8.881 -5.613 1.00 88.56 87 TRP A N 1
ATOM 707 C CA . TRP A 1 87 ? -1.923 9.172 -4.262 1.00 88.56 87 TRP A CA 1
ATOM 708 C C . TRP A 1 87 ? -1.019 8.059 -3.729 1.00 88.56 87 TRP A C 1
ATOM 710 O O . TRP A 1 87 ? -0.970 6.963 -4.282 1.00 88.56 87 TRP A O 1
ATOM 720 N N . PHE A 1 88 ? -0.313 8.341 -2.635 1.00 91.06 88 PHE A N 1
ATOM 721 C CA . PHE A 1 88 ? 0.488 7.354 -1.914 1.00 91.06 88 PHE A CA 1
ATOM 722 C C . PHE A 1 88 ? -0.158 7.010 -0.576 1.00 91.06 88 PHE A C 1
ATOM 724 O O . PHE A 1 88 ? -0.756 7.866 0.079 1.00 91.06 88 PHE A O 1
ATOM 731 N N . GLU A 1 89 ? 0.003 5.763 -0.145 1.00 93.81 89 GLU A N 1
ATOM 732 C CA . GLU A 1 89 ? -0.438 5.295 1.165 1.00 93.81 89 GLU A CA 1
ATOM 733 C C . GLU A 1 89 ? 0.698 4.599 1.907 1.00 93.81 89 GLU A C 1
ATOM 735 O O . GLU A 1 89 ? 1.365 3.719 1.367 1.00 93.81 89 GLU A O 1
ATOM 740 N N . LEU A 1 90 ? 0.860 4.940 3.183 1.00 95.06 90 LEU A N 1
ATOM 741 C CA . LEU A 1 90 ? 1.635 4.161 4.138 1.00 95.06 90 LEU A CA 1
ATOM 742 C C . LEU A 1 90 ? 0.668 3.285 4.932 1.00 95.06 90 LEU A C 1
ATOM 744 O O . LEU A 1 90 ? -0.187 3.790 5.661 1.00 95.06 90 LEU A O 1
ATOM 748 N N . ARG A 1 91 ? 0.787 1.966 4.779 1.00 95.00 91 ARG A N 1
ATOM 749 C CA . ARG A 1 91 ? -0.079 0.990 5.449 1.00 95.00 91 ARG A CA 1
ATOM 750 C C . ARG A 1 91 ? 0.714 0.204 6.480 1.00 95.00 91 ARG A C 1
ATOM 752 O O . ARG A 1 91 ? 1.852 -0.191 6.233 1.00 95.00 91 ARG A O 1
ATOM 759 N N . LEU A 1 92 ? 0.079 -0.051 7.619 1.00 94.31 92 LEU A N 1
ATOM 760 C CA . LEU A 1 92 ? 0.634 -0.824 8.726 1.00 94.31 92 LEU A CA 1
ATOM 761 C C . LEU A 1 92 ? -0.181 -2.094 8.944 1.00 94.31 92 LEU A C 1
ATOM 763 O O . LEU A 1 92 ? -1.404 -2.100 8.782 1.00 94.31 92 LEU A O 1
ATOM 767 N N . ARG A 1 93 ? 0.485 -3.160 9.386 1.00 91.81 93 ARG A N 1
ATOM 768 C CA . ARG A 1 93 ? -0.199 -4.281 10.027 1.00 91.81 93 ARG A CA 1
ATOM 769 C C . ARG A 1 93 ? -0.810 -3.813 11.338 1.00 91.81 93 ARG A C 1
ATOM 771 O O . ARG A 1 93 ? -0.231 -3.002 12.056 1.00 91.81 93 ARG A O 1
ATOM 778 N N . ASN A 1 94 ? -1.950 -4.402 11.694 1.00 87.88 94 ASN A N 1
ATOM 779 C CA . ASN A 1 94 ? -2.649 -4.058 12.931 1.00 87.88 94 ASN A CA 1
ATOM 780 C C . ASN A 1 94 ? -1.771 -4.250 14.182 1.00 87.88 94 ASN A C 1
ATOM 782 O O . ASN A 1 94 ? -1.846 -3.452 15.108 1.00 87.88 94 ASN A O 1
ATOM 786 N N . SER A 1 95 ? -0.897 -5.262 14.168 1.00 87.38 95 SER A N 1
ATOM 787 C CA . SER A 1 95 ? 0.078 -5.557 15.229 1.00 87.38 95 SER A CA 1
ATOM 788 C C . SER A 1 95 ? 1.136 -4.471 15.449 1.00 87.38 95 SER A C 1
ATOM 790 O O . SER A 1 95 ? 1.901 -4.568 16.396 1.00 87.38 95 SER A O 1
ATOM 792 N N . SER A 1 96 ? 1.229 -3.486 14.557 1.00 90.19 96 SER A N 1
ATOM 793 C CA . SER A 1 96 ? 2.288 -2.466 14.540 1.00 90.19 96 SER A CA 1
ATOM 794 C C . SER A 1 96 ? 1.727 -1.054 14.574 1.00 90.19 96 SER A C 1
ATOM 796 O O . SER A 1 96 ? 2.445 -0.086 14.371 1.00 90.19 96 SER A O 1
ATOM 798 N N . LEU A 1 97 ? 0.423 -0.923 14.810 1.00 88.00 97 LEU A N 1
ATOM 799 C CA . LEU A 1 97 ? -0.249 0.366 14.779 1.00 88.00 97 LEU A CA 1
ATOM 800 C C . LEU A 1 97 ? 0.144 1.265 15.958 1.00 88.00 97 LEU A C 1
ATOM 802 O O . LEU A 1 97 ? 0.231 2.474 15.779 1.00 88.00 97 LEU A O 1
ATOM 806 N N . GLU A 1 98 ? 0.377 0.683 17.139 1.00 87.88 98 GLU A N 1
ATOM 807 C CA . GLU A 1 98 ? 0.854 1.419 18.320 1.00 87.88 98 GLU A CA 1
ATOM 808 C C . GLU A 1 98 ? 2.337 1.791 18.204 1.00 87.88 98 GLU A C 1
ATOM 810 O O . GLU A 1 98 ? 2.716 2.905 18.551 1.00 87.88 98 GLU A O 1
ATOM 815 N N . GLU A 1 99 ? 3.161 0.879 17.673 1.00 90.69 99 GLU A N 1
ATOM 816 C CA . GLU A 1 99 ? 4.594 1.105 17.417 1.00 90.69 99 GLU A CA 1
ATOM 817 C C . GLU A 1 99 ? 4.818 2.143 16.303 1.00 90.69 99 GLU A C 1
ATOM 819 O O . GLU A 1 99 ? 5.795 2.890 16.326 1.00 90.69 99 GLU A O 1
ATOM 824 N N . GLY A 1 100 ? 3.901 2.200 15.334 1.00 90.25 100 GLY A N 1
ATOM 825 C CA . GLY A 1 100 ? 4.020 3.016 14.134 1.00 90.25 100 GLY A CA 1
ATOM 826 C C . GLY A 1 100 ? 4.806 2.331 13.003 1.00 90.25 100 GLY A C 1
ATOM 827 O O . GLY A 1 100 ? 5.157 1.150 13.081 1.00 90.25 100 GLY A O 1
ATOM 828 N N . PRO A 1 101 ? 5.048 3.047 11.891 1.00 92.25 101 PRO A N 1
ATOM 829 C CA . PRO A 1 101 ? 5.853 2.540 10.780 1.00 92.25 101 PRO A CA 1
ATOM 830 C C . PRO A 1 101 ? 7.318 2.330 11.165 1.00 92.25 101 PRO A C 1
ATOM 832 O O . PRO A 1 101 ? 7.900 3.120 11.906 1.00 92.25 101 PRO A O 1
ATOM 835 N N . HIS A 1 102 ? 7.959 1.336 10.545 1.00 94.00 102 HIS A N 1
ATOM 836 C CA . HIS A 1 102 ? 9.421 1.261 10.542 1.00 94.00 102 HIS A CA 1
ATOM 837 C C . HIS A 1 102 ? 10.015 2.519 9.914 1.00 94.00 102 HIS A C 1
ATOM 839 O O . HIS A 1 102 ? 9.493 3.010 8.909 1.00 94.00 102 HIS A O 1
ATOM 845 N N . ASN A 1 103 ? 11.173 2.949 10.421 1.00 94.25 103 ASN A N 1
ATOM 846 C CA . ASN A 1 103 ? 11.904 4.107 9.903 1.00 94.25 103 ASN A CA 1
ATOM 847 C C . ASN A 1 103 ? 12.068 4.066 8.379 1.00 94.25 103 ASN A C 1
ATOM 849 O O . ASN A 1 103 ? 11.856 5.077 7.727 1.00 94.25 103 ASN A O 1
ATOM 853 N N . ASN A 1 104 ? 12.357 2.903 7.789 1.00 94.94 104 ASN A N 1
ATOM 854 C CA . ASN A 1 104 ? 12.505 2.790 6.336 1.00 94.94 104 ASN A CA 1
ATOM 855 C C . ASN A 1 104 ? 11.189 3.029 5.581 1.00 94.94 104 ASN A C 1
ATOM 857 O O . ASN A 1 104 ? 11.199 3.693 4.551 1.00 94.94 104 ASN A O 1
ATOM 861 N N . CYS A 1 105 ? 10.051 2.544 6.091 1.00 95.38 105 CYS A N 1
ATOM 862 C CA . CYS A 1 105 ? 8.756 2.859 5.487 1.00 95.38 105 CYS A CA 1
ATOM 863 C C . CYS A 1 105 ? 8.458 4.358 5.581 1.00 95.38 105 CYS A C 1
ATOM 865 O O . CYS A 1 105 ? 7.981 4.930 4.606 1.00 95.38 105 CYS A O 1
ATOM 867 N N . SER A 1 106 ? 8.769 4.993 6.716 1.00 94.31 106 SER A N 1
ATOM 868 C CA . SER A 1 106 ? 8.627 6.444 6.882 1.00 94.31 106 SER A CA 1
ATOM 869 C C . SER A 1 106 ? 9.520 7.210 5.910 1.00 94.31 106 SER A C 1
ATOM 871 O O . SER A 1 106 ? 9.024 8.068 5.199 1.00 94.31 106 SER A O 1
ATOM 873 N N . LEU A 1 107 ? 10.800 6.841 5.794 1.00 93.75 107 LEU A N 1
ATOM 874 C CA . LEU A 1 107 ? 11.752 7.485 4.883 1.00 93.75 107 LEU A CA 1
ATOM 875 C C . LEU A 1 107 ? 11.299 7.408 3.421 1.00 93.75 107 LEU A C 1
ATOM 877 O O . LEU A 1 107 ? 11.345 8.408 2.710 1.00 93.75 107 LEU A O 1
ATOM 881 N N . ILE A 1 108 ? 10.836 6.238 2.971 1.00 92.50 108 ILE A N 1
ATOM 882 C CA . ILE A 1 108 ? 10.306 6.080 1.612 1.00 92.50 108 ILE A CA 1
ATOM 883 C C . ILE A 1 108 ? 9.003 6.868 1.440 1.00 92.50 108 ILE A C 1
ATOM 885 O O . ILE A 1 108 ? 8.807 7.501 0.405 1.00 92.50 108 ILE A O 1
ATOM 889 N N . PHE A 1 109 ? 8.119 6.863 2.440 1.00 93.38 109 PHE A N 1
ATOM 890 C CA . PHE A 1 109 ? 6.864 7.609 2.383 1.00 93.38 109 PHE A CA 1
ATOM 891 C C . PHE A 1 109 ? 7.097 9.124 2.322 1.00 93.38 109 PHE A C 1
ATOM 893 O O . PHE A 1 109 ? 6.494 9.800 1.493 1.00 93.38 109 PHE A O 1
ATOM 900 N N . ASP A 1 110 ? 8.022 9.643 3.126 1.00 91.56 110 ASP A N 1
ATOM 901 C CA . ASP A 1 110 ? 8.426 11.050 3.126 1.00 91.56 110 ASP A CA 1
ATOM 902 C C . ASP A 1 110 ? 9.076 11.440 1.793 1.00 91.56 110 ASP A C 1
ATOM 904 O O . ASP A 1 110 ? 8.799 12.515 1.257 1.00 91.56 110 ASP A O 1
ATOM 908 N N . TYR A 1 111 ? 9.884 10.544 1.213 1.00 89.44 111 TYR A N 1
ATOM 909 C CA . TYR A 1 111 ? 10.480 10.743 -0.106 1.00 89.44 111 TYR A CA 1
ATOM 910 C C . TYR A 1 111 ? 9.413 10.921 -1.192 1.00 89.44 111 TYR A C 1
ATOM 912 O O . TYR A 1 111 ? 9.503 11.867 -1.971 1.00 89.44 111 TYR A O 1
ATOM 920 N N . VAL A 1 112 ? 8.373 10.076 -1.223 1.00 86.75 112 VAL A N 1
ATOM 921 C CA . VAL A 1 112 ? 7.299 10.177 -2.235 1.00 86.75 112 VAL A CA 1
ATOM 922 C C . VAL A 1 112 ? 6.287 11.293 -1.944 1.00 86.75 112 VAL A C 1
ATOM 924 O O . VAL A 1 112 ? 5.537 11.703 -2.829 1.00 86.75 112 VAL A O 1
ATOM 927 N N . LEU A 1 113 ? 6.265 11.821 -0.719 1.00 83.75 113 LEU A N 1
ATOM 928 C CA . LEU A 1 113 ? 5.357 12.879 -0.277 1.00 83.75 113 LEU A CA 1
ATOM 929 C C . LEU A 1 113 ? 5.909 14.296 -0.429 1.00 83.75 113 LEU A C 1
ATOM 931 O O . LEU A 1 113 ? 5.351 15.209 0.178 1.00 83.75 113 LEU A O 1
ATOM 935 N N . THR A 1 114 ? 6.938 14.517 -1.252 1.00 66.69 114 THR A N 1
ATOM 936 C CA . THR A 1 114 ? 7.725 15.768 -1.303 1.00 66.69 114 THR A CA 1
ATOM 937 C C . THR A 1 114 ? 6.891 17.068 -1.347 1.00 66.69 114 THR A C 1
ATOM 939 O O . THR A 1 114 ? 7.379 18.110 -0.918 1.00 66.69 114 THR A O 1
ATOM 942 N N . TYR A 1 115 ? 5.623 17.026 -1.793 1.00 59.12 115 TYR A N 1
ATOM 943 C CA . TYR A 1 115 ? 4.684 18.164 -1.777 1.00 59.12 115 TYR A CA 1
ATOM 944 C C . TYR A 1 115 ? 3.252 17.836 -1.290 1.00 59.12 115 TYR A C 1
ATOM 946 O O . TYR A 1 115 ? 2.333 18.643 -1.454 1.00 59.12 115 TYR A O 1
ATOM 954 N N . GLY A 1 116 ? 3.026 16.653 -0.714 1.00 68.62 116 GLY A N 1
ATOM 955 C CA . GLY A 1 116 ? 1.701 16.161 -0.325 1.00 68.62 116 GLY A CA 1
ATOM 956 C C . GLY A 1 116 ? 1.309 16.504 1.116 1.00 68.62 116 GLY A C 1
ATOM 957 O O . GLY A 1 116 ? 2.150 16.627 2.002 1.00 68.62 116 GLY A O 1
ATOM 958 N N . LYS A 1 117 ? 0.002 16.613 1.389 1.00 78.75 117 LYS A N 1
ATOM 959 C CA . LYS A 1 117 ? -0.515 16.656 2.769 1.00 78.75 117 LYS A CA 1
ATOM 960 C C . LYS A 1 117 ? -0.836 15.244 3.244 1.00 78.75 117 LYS A C 1
ATOM 962 O O . LYS A 1 117 ? -1.694 14.586 2.658 1.00 78.75 117 LYS A O 1
ATOM 967 N N . VAL A 1 118 ? -0.220 14.824 4.346 1.00 86.56 118 VAL A N 1
ATOM 968 C CA . VAL A 1 118 ? -0.546 13.554 5.008 1.00 86.56 118 VAL A CA 1
ATOM 969 C C . VAL A 1 118 ? -1.933 13.637 5.639 1.00 86.56 118 VAL A C 1
ATOM 971 O O . VAL A 1 118 ? -2.284 14.623 6.290 1.00 86.56 118 VAL A O 1
ATOM 974 N N . ARG A 1 119 ? -2.729 12.580 5.461 1.00 87.12 119 ARG A N 1
ATOM 975 C CA . ARG A 1 119 ? -3.982 12.367 6.188 1.00 87.12 119 ARG A CA 1
ATOM 976 C C . ARG A 1 119 ? -3.920 11.020 6.889 1.00 87.12 119 ARG A C 1
ATOM 978 O O . ARG A 1 119 ? -3.521 10.029 6.288 1.00 87.12 119 ARG A O 1
ATOM 985 N N . TYR A 1 120 ? -4.355 10.990 8.142 1.00 86.06 120 TYR A N 1
ATOM 986 C CA . TYR A 1 120 ? -4.425 9.764 8.927 1.00 86.06 120 TYR A CA 1
ATOM 987 C C . TYR A 1 120 ? -5.805 9.132 8.754 1.00 86.06 120 TYR A C 1
ATOM 989 O O . TYR A 1 120 ? -6.812 9.707 9.165 1.00 86.06 120 TYR A O 1
ATOM 997 N N . SER A 1 121 ? -5.846 7.962 8.120 1.00 83.19 121 SER A N 1
ATOM 998 C CA . SER A 1 121 ? -7.094 7.239 7.839 1.00 83.19 121 SER A CA 1
ATOM 999 C C . SER A 1 121 ? -7.437 6.175 8.885 1.00 83.19 121 SER A C 1
ATOM 1001 O O . SER A 1 121 ? -8.595 5.774 8.972 1.00 83.19 121 SER A O 1
ATOM 1003 N N . TYR A 1 122 ? -6.458 5.707 9.665 1.00 82.50 122 TYR A N 1
ATOM 1004 C CA . TYR A 1 122 ? -6.640 4.659 10.671 1.00 82.50 122 TYR A CA 1
ATOM 1005 C C . TYR A 1 122 ? -5.717 4.904 11.869 1.00 82.50 122 TYR A C 1
ATOM 1007 O O . TYR A 1 122 ? -4.512 5.078 11.698 1.00 82.50 122 TYR A O 1
ATOM 1015 N N . THR A 1 123 ? -6.282 4.925 13.075 1.00 79.88 123 THR A N 1
ATOM 1016 C CA . THR A 1 123 ? -5.577 5.161 14.348 1.00 79.88 123 THR A CA 1
ATOM 1017 C C . THR A 1 123 ? -5.809 3.991 15.308 1.00 79.88 123 THR A C 1
ATOM 1019 O O . THR A 1 123 ? -6.762 3.237 15.105 1.00 79.88 123 THR A O 1
ATOM 1022 N N . PRO A 1 124 ? -5.014 3.829 16.385 1.00 80.50 124 PRO A N 1
ATOM 1023 C CA . PRO A 1 124 ? -5.261 2.799 17.403 1.00 80.50 124 PRO A CA 1
ATOM 1024 C C . PRO A 1 124 ? -6.703 2.773 17.930 1.00 80.50 124 PRO A C 1
ATOM 1026 O O . PRO A 1 124 ? -7.303 1.709 18.051 1.00 80.50 124 PRO A O 1
ATOM 1029 N N . SER A 1 125 ? -7.327 3.941 18.116 1.00 78.38 125 SER A N 1
ATOM 1030 C CA . SER A 1 125 ? -8.740 4.051 18.509 1.00 78.38 125 SER A CA 1
ATOM 1031 C C . SER A 1 125 ? -9.726 3.391 17.531 1.00 78.38 125 SER A C 1
ATOM 1033 O O . SER A 1 125 ? -10.822 3.007 17.938 1.00 78.38 125 SER A O 1
ATOM 1035 N N . CYS A 1 126 ? -9.356 3.211 16.258 1.00 77.94 126 CYS A N 1
ATOM 1036 C CA . CYS A 1 126 ? -10.174 2.505 15.275 1.00 77.94 126 CYS A CA 1
ATOM 1037 C C . CYS A 1 126 ? -10.226 0.988 15.514 1.00 77.94 126 CYS A C 1
ATOM 1039 O O . CYS A 1 126 ? -11.175 0.353 15.062 1.00 77.94 126 CYS A O 1
ATOM 1041 N N . GLN A 1 127 ? -9.273 0.391 16.242 1.00 74.25 127 GLN A N 1
ATOM 1042 C CA . GLN A 1 127 ? -9.288 -1.051 16.536 1.00 74.25 127 GLN A CA 1
ATOM 1043 C C . GLN A 1 127 ? -10.511 -1.456 17.373 1.00 74.25 127 GLN A C 1
ATOM 1045 O O . GLN A 1 127 ? -11.097 -2.518 17.158 1.00 74.25 127 GLN A O 1
ATOM 1050 N N . CYS A 1 128 ? -10.965 -0.568 18.261 1.00 72.00 128 CYS A N 1
ATOM 1051 C CA . CYS A 1 128 ? -12.141 -0.788 19.102 1.00 72.00 128 CYS A CA 1
ATOM 1052 C C . CYS A 1 128 ? -13.455 -0.864 18.309 1.00 72.00 128 CYS A C 1
ATOM 1054 O O . CYS A 1 128 ? -14.450 -1.370 18.823 1.00 72.00 128 CYS A O 1
ATOM 1056 N N . ILE A 1 129 ? -13.473 -0.400 17.054 1.00 65.56 129 ILE A N 1
ATOM 1057 C CA . ILE A 1 129 ? -14.670 -0.421 16.204 1.00 65.56 129 ILE A CA 1
ATOM 1058 C C . ILE A 1 129 ? -15.124 -1.869 15.942 1.00 65.56 129 ILE A C 1
ATOM 1060 O O . ILE A 1 129 ? -16.321 -2.133 15.876 1.00 65.56 129 ILE A O 1
ATOM 1064 N N . PHE A 1 130 ? -14.196 -2.828 15.862 1.00 62.28 130 PHE A N 1
ATOM 1065 C CA . PHE A 1 130 ? -14.535 -4.245 15.668 1.00 62.28 130 PHE A CA 1
ATOM 1066 C C . PHE A 1 130 ? -14.771 -5.016 16.973 1.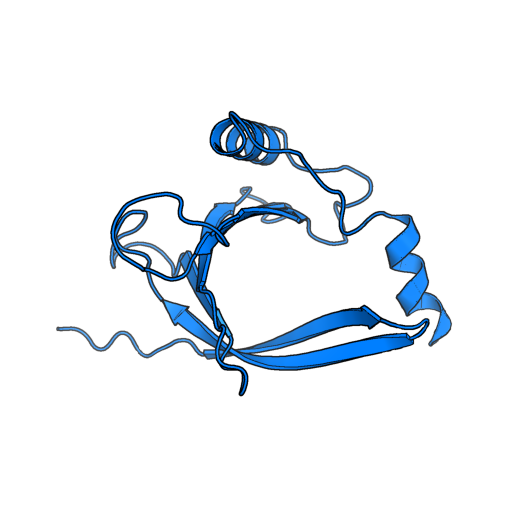00 62.28 130 PHE A C 1
ATOM 1068 O O . PHE A 1 130 ? -15.391 -6.075 16.937 1.00 62.28 130 PHE A O 1
ATOM 1075 N N . ALA A 1 131 ? -14.327 -4.487 18.118 1.00 61.56 131 ALA A N 1
ATOM 1076 C CA . ALA A 1 131 ? -14.458 -5.146 19.419 1.00 61.56 131 ALA A CA 1
ATOM 1077 C C . ALA A 1 131 ? -15.912 -5.202 19.927 1.00 61.56 131 ALA A C 1
ATOM 1079 O O . ALA A 1 131 ? -16.261 -6.084 20.698 1.00 61.56 131 ALA A O 1
ATOM 1080 N N . GLN A 1 132 ? -16.795 -4.311 19.461 1.00 54.69 132 GLN A N 1
ATOM 1081 C CA . GLN A 1 132 ? -18.205 -4.265 19.885 1.00 54.69 132 GLN A CA 1
ATOM 1082 C C . GLN A 1 132 ? -19.089 -5.390 19.299 1.00 54.69 132 GLN A C 1
ATOM 1084 O O . GLN A 1 132 ? -20.313 -5.312 19.382 1.00 54.69 132 GLN A O 1
ATOM 1089 N N . ARG A 1 133 ? -18.499 -6.404 18.649 1.00 52.12 133 ARG A N 1
ATOM 1090 C CA . ARG A 1 133 ? -19.219 -7.513 17.992 1.00 52.12 133 ARG A CA 1
ATOM 1091 C C . ARG A 1 133 ? -18.915 -8.907 18.559 1.00 52.12 133 ARG A C 1
ATOM 1093 O O . ARG A 1 133 ? -19.393 -9.881 17.981 1.00 52.12 133 ARG A O 1
ATOM 1100 N N . THR A 1 134 ? -18.148 -9.006 19.641 1.00 43.97 134 THR A N 1
ATOM 1101 C CA . THR A 1 134 ? -17.991 -10.240 20.437 1.00 43.97 134 THR A CA 1
ATOM 1102 C C . THR A 1 134 ? -18.868 -10.174 21.669 1.00 43.97 134 THR A C 1
ATOM 1104 O O . THR A 1 134 ? -19.562 -11.173 21.941 1.00 43.97 134 THR A O 1
#

Organism: NCBI:txid60191

InterPro domains:
  IPR002970 Tick histamine-binding protein [PF02098] (23-127)
  IPR012674 Calycin [G3DSA:2.40.128.20] (3-129)

Secondary structure (DSSP, 8-state):
----PPEEEEEEEEEEETTEEEEEEEEEEEE--TTT--TTSPP-EEEE--SSS---EEEEEEE-TTSSEEEEEEE---SSS--TT-EEEEEE-GGGTTT---HHHHHHHHHHTTTPPP-----GGGTHHHHTT-

Radius of gyration: 16.26 Å; chains: 1; bounding box: 35×37×44 Å

Foldseek 3Di:
DDPPPWDKDWDKDWDDDPNDIDIDIFIKTFDDDVVQDDPVDPGQKIWTDDPDPDTWIWGWNDADPVRQKTKIKTGDPDDDDPDPPIDIDIDGDLVCQVVDDDPVSVVVNCVVCVPHDDDDRDHNVVVCVVVVPD